Protein AF-A0A1Z8MXG8-F1 (afdb_monomer_lite)

Sequence (166 aa):
MSVDSLNIDALAWLVLRAVYAWMFLYPAYGLIKDWDSTVQTTALLFKWRPDLFAFGSLLLMIFGAVAILFGIYGQFAAIGFIGFNLGGAVLHYRLARLLKQTHLSKESTAADQDALEGAISLGIVGHVTSAEKNFVLTAVAFFFAIKGTGPLSLGAGLGVFSVGVL

Foldseek 3Di:
DPPVVVVVQVVVLLVLLVVLLCVLVVCLVVCVVVVVVLLVLQCLPPVPPSVVVSVVLSCLSNVQSVCLNQLNQVLVSLVVLLVSLQSLLVSLQSQLVVLVVDADDPPDDPVVRVVSVVVSVVSNVVSNVSSVVSVVSNVSSVVCNPVNSDPNRPDDQSHPPSPDPD

Radius of gyration: 19.9 Å; chains: 1; bounding box: 56×25×68 Å

Structure (mmCIF, N/CA/C/O backbone):
data_AF-A0A1Z8MXG8-F1
#
_entry.id   AF-A0A1Z8MXG8-F1
#
loop_
_atom_site.group_PDB
_atom_site.id
_atom_site.type_symbol
_atom_site.label_atom_id
_atom_site.label_alt_id
_atom_site.label_comp_id
_atom_site.label_asym_id
_atom_site.label_entity_id
_atom_site.label_seq_id
_atom_site.pdbx_PDB_ins_code
_atom_site.Cartn_x
_atom_site.Cartn_y
_atom_site.Cartn_z
_atom_site.occupancy
_atom_site.B_iso_or_equiv
_atom_site.auth_seq_id
_atom_site.auth_comp_id
_atom_site.auth_asym_id
_atom_site.auth_atom_id
_atom_site.pdbx_PDB_model_num
ATOM 1 N N . MET A 1 1 ? 4.285 -10.375 -35.990 1.00 55.19 1 MET A N 1
ATOM 2 C CA . MET A 1 1 ? 3.037 -9.849 -35.393 1.00 55.19 1 MET A CA 1
ATOM 3 C C . MET A 1 1 ? 2.375 -8.936 -36.406 1.00 55.19 1 MET A C 1
ATOM 5 O O . MET A 1 1 ? 3.088 -8.146 -37.013 1.00 55.19 1 MET A O 1
ATOM 9 N N . SER A 1 2 ? 1.066 -9.064 -36.631 1.00 63.47 2 SER A N 1
ATOM 10 C CA . SER A 1 2 ? 0.319 -8.085 -37.433 1.00 63.47 2 SER A CA 1
ATOM 11 C C . SER A 1 2 ? 0.244 -6.747 -36.687 1.00 63.47 2 SER A C 1
ATOM 13 O O . SER A 1 2 ? 0.313 -6.726 -35.455 1.00 63.47 2 SER A O 1
ATOM 15 N N . VAL A 1 3 ? 0.095 -5.633 -37.406 1.00 64.25 3 VAL A N 1
ATOM 16 C CA . VAL A 1 3 ? -0.037 -4.289 -36.806 1.00 64.25 3 VAL A CA 1
ATOM 17 C C . VAL A 1 3 ? -1.187 -4.245 -35.787 1.00 64.25 3 VAL A C 1
ATOM 19 O O . VAL A 1 3 ? -1.026 -3.700 -34.697 1.00 64.25 3 VAL A O 1
ATOM 22 N N . ASP A 1 4 ? -2.294 -4.933 -36.074 1.00 69.12 4 ASP A N 1
ATOM 23 C CA . ASP A 1 4 ? -3.446 -5.031 -35.168 1.00 69.12 4 ASP A CA 1
ATOM 24 C C . ASP A 1 4 ? -3.106 -5.737 -33.847 1.00 69.12 4 ASP A C 1
ATOM 26 O O . ASP A 1 4 ? -3.513 -5.289 -32.776 1.00 69.12 4 ASP A O 1
ATOM 30 N N . SER A 1 5 ? -2.292 -6.799 -33.893 1.00 63.94 5 SER A N 1
ATOM 31 C CA . SER A 1 5 ? -1.854 -7.511 -32.682 1.00 63.94 5 SER A CA 1
ATOM 32 C C . SER A 1 5 ? -0.928 -6.672 -31.793 1.00 63.94 5 SER A C 1
ATOM 34 O O . SER A 1 5 ? -0.942 -6.826 -30.574 1.00 63.94 5 SER A O 1
ATOM 36 N N . LEU A 1 6 ? -0.158 -5.754 -32.387 1.00 66.31 6 LEU A N 1
ATOM 37 C CA . LEU A 1 6 ? 0.753 -4.863 -31.666 1.00 66.31 6 LEU A CA 1
ATOM 38 C C . LEU A 1 6 ? -0.002 -3.730 -30.948 1.00 66.31 6 LEU A C 1
ATOM 40 O O . LEU A 1 6 ? 0.363 -3.350 -29.837 1.00 66.31 6 LEU A O 1
ATOM 44 N N . ASN A 1 7 ? -1.099 -3.247 -31.538 1.00 80.06 7 ASN A N 1
ATOM 45 C CA . ASN A 1 7 ? -1.953 -2.222 -30.931 1.00 80.06 7 ASN A CA 1
ATOM 46 C C . ASN A 1 7 ? -2.766 -2.755 -29.739 1.00 80.06 7 ASN A C 1
ATOM 48 O O . ASN A 1 7 ? -2.921 -2.054 -28.738 1.00 80.06 7 ASN A O 1
ATOM 52 N N . ILE A 1 8 ? -3.257 -3.997 -29.818 1.00 87.12 8 ILE A N 1
ATOM 53 C CA . ILE A 1 8 ? -4.034 -4.619 -28.733 1.00 87.12 8 ILE A CA 1
ATOM 54 C C . ILE A 1 8 ? -3.150 -4.905 -27.512 1.00 87.12 8 ILE A C 1
ATOM 56 O O . ILE A 1 8 ? -3.556 -4.613 -26.387 1.00 87.12 8 ILE A O 1
ATOM 60 N N . ASP A 1 9 ? -1.935 -5.422 -27.719 1.00 87.50 9 ASP A N 1
ATOM 61 C CA . ASP A 1 9 ? -0.981 -5.669 -26.629 1.00 87.50 9 ASP A CA 1
ATOM 62 C C . ASP A 1 9 ? -0.607 -4.362 -25.909 1.00 87.50 9 ASP A C 1
ATOM 64 O O . ASP A 1 9 ? -0.723 -4.258 -24.686 1.00 87.50 9 ASP A O 1
ATOM 68 N N . ALA A 1 10 ? -0.265 -3.311 -26.662 1.00 87.94 10 ALA A N 1
ATOM 69 C CA . ALA A 1 10 ? 0.056 -2.005 -26.089 1.00 87.94 10 ALA A CA 1
ATOM 70 C C . ALA A 1 10 ? -1.102 -1.422 -25.256 1.00 87.94 10 ALA A C 1
ATOM 72 O O . ALA A 1 10 ? -0.872 -0.876 -24.171 1.00 87.94 10 ALA A O 1
ATOM 73 N N . LEU A 1 11 ? -2.345 -1.573 -25.728 1.00 90.62 11 LEU A N 1
ATOM 74 C CA . LEU A 1 11 ? -3.534 -1.144 -24.994 1.00 90.62 11 LEU A CA 1
ATOM 75 C C . LEU A 1 11 ? -3.715 -1.939 -23.694 1.00 90.62 11 LEU A C 1
ATOM 77 O O . LEU A 1 11 ? -3.964 -1.337 -22.649 1.00 90.62 11 LEU A O 1
ATOM 81 N N . ALA A 1 12 ? -3.542 -3.263 -23.726 1.00 93.31 12 ALA A N 1
ATOM 82 C CA . ALA A 1 12 ? -3.644 -4.106 -22.535 1.00 93.31 12 ALA A CA 1
ATOM 83 C C . ALA A 1 12 ? -2.620 -3.700 -21.458 1.00 93.31 12 ALA A C 1
ATOM 85 O O . ALA A 1 12 ? -2.976 -3.539 -20.288 1.00 93.31 12 ALA A O 1
ATOM 86 N N . TRP A 1 13 ? -1.370 -3.440 -21.856 1.00 93.81 13 TRP A N 1
ATOM 87 C CA . TRP A 1 13 ? -0.327 -2.935 -20.957 1.00 93.81 13 TRP A CA 1
ATOM 88 C C . TRP A 1 13 ? -0.640 -1.552 -20.388 1.00 93.81 13 TRP A C 1
ATOM 90 O O . TRP A 1 13 ? -0.348 -1.284 -19.220 1.00 93.81 13 TRP A O 1
ATOM 100 N N . LEU A 1 14 ? -1.209 -0.653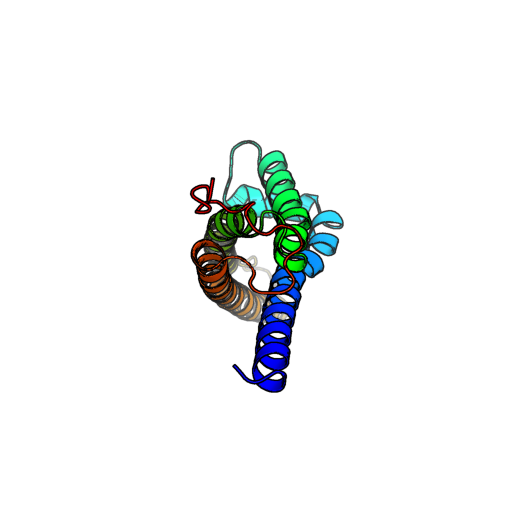 -21.192 1.00 93.50 14 LEU A N 1
ATOM 101 C CA . LEU A 1 14 ? -1.607 0.674 -20.726 1.00 93.50 14 LEU A CA 1
ATOM 102 C C . LEU A 1 14 ? -2.742 0.588 -19.700 1.00 93.50 14 LEU A C 1
ATOM 104 O O . LEU A 1 14 ? -2.651 1.217 -18.648 1.00 93.50 14 LEU A O 1
ATOM 108 N N . VAL A 1 15 ? -3.768 -0.226 -19.965 1.00 96.25 15 VAL A N 1
ATOM 109 C CA . VAL A 1 15 ? -4.883 -0.446 -19.031 1.00 96.25 15 VAL A CA 1
ATOM 110 C C . VAL A 1 15 ? -4.377 -1.045 -17.721 1.00 96.25 15 VAL A C 1
ATOM 112 O O . VAL A 1 15 ? -4.722 -0.539 -16.654 1.00 96.25 15 VAL A O 1
ATOM 115 N N . LEU A 1 16 ? -3.511 -2.063 -17.782 1.00 97.00 16 LEU A N 1
ATOM 116 C CA . LEU A 1 16 ? -2.940 -2.681 -16.585 1.00 97.00 16 LEU A CA 1
ATOM 117 C C . LEU A 1 16 ? -2.171 -1.659 -15.737 1.00 97.00 16 LEU A C 1
ATOM 119 O O . LEU A 1 16 ? -2.390 -1.577 -14.529 1.00 97.00 16 LEU A O 1
ATOM 123 N N . ARG A 1 17 ? -1.310 -0.845 -16.362 1.00 96.75 17 ARG A N 1
ATOM 124 C CA . ARG A 1 17 ? -0.566 0.223 -15.677 1.00 96.75 17 ARG A CA 1
ATOM 125 C C . ARG A 1 17 ? -1.486 1.286 -15.086 1.00 96.75 17 ARG A C 1
ATOM 127 O O . ARG A 1 17 ? -1.282 1.678 -13.942 1.00 96.75 17 ARG A O 1
ATOM 134 N N . ALA A 1 18 ? -2.491 1.731 -15.839 1.00 97.56 18 ALA A N 1
ATOM 135 C CA . ALA A 1 18 ? -3.429 2.762 -15.407 1.00 97.56 18 ALA A CA 1
ATOM 136 C C . ALA A 1 18 ? -4.254 2.313 -14.200 1.00 97.56 18 ALA A C 1
ATOM 138 O O . ALA A 1 18 ? -4.302 3.021 -13.194 1.00 97.56 18 ALA A O 1
ATOM 139 N N . VAL A 1 19 ? -4.843 1.116 -14.267 1.00 98.06 19 VAL A N 1
ATOM 140 C CA . VAL A 1 19 ? -5.614 0.547 -13.155 1.00 98.06 19 VAL A CA 1
ATOM 141 C C . VAL A 1 19 ? -4.709 0.323 -11.950 1.00 98.06 19 VAL A C 1
ATOM 143 O O . VAL A 1 19 ? -5.065 0.722 -10.845 1.00 98.06 19 VAL A O 1
ATOM 146 N N . TYR A 1 20 ? -3.518 -0.247 -12.147 1.00 98.25 20 TYR A N 1
ATOM 147 C CA . TYR A 1 20 ? -2.579 -0.470 -11.052 1.00 98.25 20 TYR A CA 1
ATOM 148 C C . TYR A 1 20 ? -2.162 0.841 -10.376 1.00 98.25 20 TYR A C 1
ATOM 150 O O . TYR A 1 20 ? -2.256 0.949 -9.159 1.00 98.25 20 TYR A O 1
ATOM 158 N N . ALA A 1 21 ? -1.768 1.858 -11.146 1.00 98.12 21 ALA A N 1
ATOM 159 C CA . ALA A 1 21 ? -1.384 3.165 -10.619 1.00 98.12 21 ALA A CA 1
ATOM 160 C C . ALA A 1 21 ? -2.541 3.851 -9.874 1.00 98.12 21 ALA A C 1
ATOM 162 O O . ALA A 1 21 ? -2.346 4.397 -8.786 1.00 98.12 21 ALA A O 1
ATOM 163 N N . TRP A 1 22 ? -3.759 3.774 -10.418 1.00 98.06 22 TRP A N 1
ATOM 164 C CA . TRP A 1 22 ? -4.958 4.336 -9.797 1.00 98.06 22 TRP A CA 1
ATOM 165 C C . TRP A 1 22 ? -5.202 3.796 -8.383 1.00 98.06 22 TRP A C 1
ATOM 167 O O . TRP A 1 22 ? -5.553 4.567 -7.489 1.00 98.06 22 TRP A O 1
ATOM 177 N N . MET A 1 23 ? -4.937 2.505 -8.151 1.00 97.69 23 MET A N 1
ATOM 178 C CA . MET A 1 23 ? -5.103 1.866 -6.839 1.00 97.69 23 MET A CA 1
ATOM 179 C C . MET A 1 23 ? -4.250 2.493 -5.727 1.00 97.69 23 MET A C 1
ATOM 181 O O . MET A 1 23 ? -4.592 2.334 -4.555 1.00 97.69 23 MET A O 1
ATOM 185 N N . PHE A 1 24 ? -3.183 3.219 -6.074 1.00 98.00 24 PHE A N 1
ATOM 186 C CA . PHE A 1 24 ? -2.330 3.938 -5.124 1.00 98.00 24 PHE A CA 1
ATOM 187 C C . PHE A 1 24 ? -2.570 5.449 -5.151 1.00 98.00 24 PHE A C 1
ATOM 189 O O . PHE A 1 24 ? -2.565 6.085 -4.099 1.00 98.00 24 PHE A O 1
ATOM 196 N N . LEU A 1 25 ? -2.824 6.032 -6.326 1.00 97.31 25 LEU A N 1
ATOM 197 C CA . LEU A 1 25 ? -3.038 7.476 -6.462 1.00 97.31 25 LEU A CA 1
ATOM 198 C C . LEU A 1 25 ? -4.352 7.938 -5.833 1.00 97.31 25 LEU A C 1
ATOM 200 O O . LEU A 1 25 ? -4.377 8.958 -5.149 1.00 97.31 25 LEU A O 1
ATOM 204 N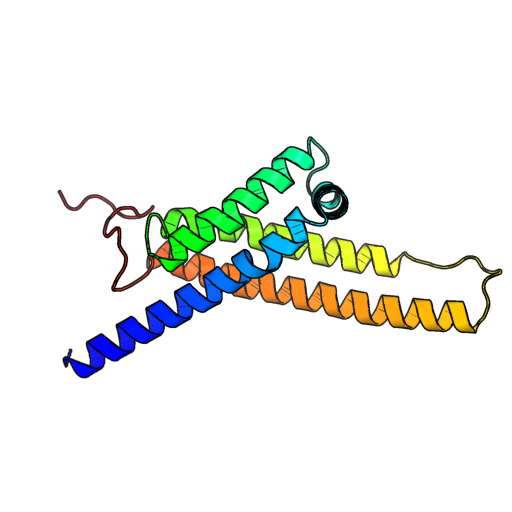 N . TYR A 1 26 ? -5.433 7.181 -6.026 1.00 96.38 26 TYR A N 1
ATOM 205 C CA . TYR A 1 26 ? -6.741 7.538 -5.487 1.00 96.38 26 TYR A CA 1
ATOM 206 C C . TYR A 1 26 ? -6.750 7.669 -3.950 1.00 96.38 26 TYR A C 1
ATOM 208 O O . TYR A 1 26 ? -7.146 8.725 -3.451 1.00 96.38 26 TYR A O 1
ATOM 216 N N . PRO A 1 27 ? -6.280 6.673 -3.168 1.00 95.06 27 PRO A N 1
ATOM 217 C CA . PRO A 1 27 ? -6.275 6.794 -1.711 1.00 95.06 27 PRO A CA 1
ATOM 218 C C . PRO A 1 27 ? -5.263 7.817 -1.176 1.00 95.06 27 PRO A C 1
ATOM 220 O O . PRO A 1 27 ? -5.456 8.306 -0.065 1.00 95.06 27 PRO A O 1
ATOM 223 N N . ALA A 1 28 ? -4.217 8.179 -1.933 1.00 95.56 28 ALA A N 1
ATOM 224 C CA . ALA A 1 28 ? -3.180 9.107 -1.470 1.00 95.56 28 ALA A CA 1
ATOM 225 C C . ALA A 1 28 ? -3.758 10.455 -1.000 1.00 95.56 28 ALA A C 1
ATOM 227 O O . ALA A 1 28 ? -3.335 10.975 0.030 1.00 95.56 28 ALA A O 1
ATOM 228 N N . TYR A 1 29 ? -4.766 10.987 -1.700 1.00 93.88 29 TYR A N 1
ATOM 229 C CA . TYR A 1 29 ? -5.432 12.231 -1.301 1.00 93.88 29 TYR A CA 1
ATOM 230 C C . TYR A 1 29 ? -6.096 12.125 0.081 1.00 93.88 29 TYR A C 1
ATOM 232 O O . TYR A 1 29 ? -5.913 13.004 0.922 1.00 93.88 29 TYR A O 1
ATOM 240 N N . GLY A 1 30 ? -6.828 11.034 0.335 1.00 94.25 30 GLY A N 1
ATOM 241 C CA . GLY A 1 30 ? -7.468 10.793 1.631 1.00 94.25 30 GLY A CA 1
ATOM 242 C C . GLY A 1 30 ? -6.445 10.638 2.755 1.00 94.25 30 GLY A C 1
ATOM 243 O O . GLY A 1 30 ? -6.592 11.247 3.809 1.00 94.25 30 GLY A O 1
ATOM 244 N N . LEU A 1 31 ? -5.353 9.911 2.497 1.00 95.44 31 LEU A N 1
ATOM 245 C CA . LEU A 1 31 ? -4.280 9.706 3.476 1.00 95.44 31 LEU A CA 1
ATOM 246 C C . LEU A 1 31 ? -3.557 11.007 3.858 1.00 95.44 31 LEU A C 1
ATOM 248 O O . LEU A 1 31 ? -3.143 11.156 5.008 1.00 95.44 31 LEU A O 1
ATOM 252 N N . ILE A 1 32 ? -3.408 11.940 2.910 1.00 96.19 32 ILE A N 1
ATOM 253 C CA . ILE A 1 32 ? -2.849 13.278 3.162 1.00 96.19 32 ILE A CA 1
ATOM 254 C C . ILE A 1 32 ? -3.814 14.114 3.997 1.00 96.19 32 ILE A C 1
ATOM 256 O O . ILE A 1 32 ? -3.392 14.781 4.939 1.00 96.19 32 ILE A O 1
ATOM 260 N N . LYS A 1 33 ? -5.101 14.097 3.638 1.00 97.25 33 LYS A N 1
ATOM 261 C CA . LYS A 1 33 ? -6.127 14.878 4.331 1.00 97.25 33 LYS A CA 1
ATOM 262 C C . LYS A 1 33 ? -6.279 14.436 5.788 1.00 97.25 33 LYS A C 1
ATOM 264 O O . LYS A 1 33 ? -6.352 15.289 6.666 1.00 97.25 33 LYS A O 1
ATOM 269 N N . ASP A 1 34 ? -6.246 13.128 6.033 1.00 96.69 34 ASP A N 1
ATOM 270 C CA . ASP A 1 34 ? -6.407 12.525 7.358 1.00 96.69 34 ASP A CA 1
ATOM 271 C C . ASP A 1 34 ? -5.057 12.041 7.922 1.00 96.69 34 ASP A C 1
ATOM 273 O O . ASP A 1 34 ? -4.905 10.902 8.375 1.00 96.69 34 ASP A O 1
ATOM 277 N N . TRP A 1 35 ? -4.046 12.918 7.878 1.00 96.75 35 TRP A N 1
ATOM 278 C CA . TRP A 1 35 ? -2.651 12.584 8.185 1.00 96.75 35 TRP A CA 1
ATOM 279 C C . TRP A 1 35 ? -2.446 11.939 9.562 1.00 96.75 35 TRP A C 1
ATOM 281 O O . TRP A 1 35 ? -1.746 10.931 9.667 1.00 96.75 35 TRP A O 1
ATOM 291 N N . ASP A 1 36 ? -3.086 12.460 10.611 1.00 97.25 36 ASP A N 1
ATOM 292 C CA . ASP A 1 36 ? -2.937 11.917 11.967 1.00 97.25 36 ASP A CA 1
ATOM 293 C C . ASP A 1 36 ? -3.404 10.458 12.047 1.00 97.25 36 ASP A C 1
ATOM 295 O O . ASP A 1 36 ? -2.729 9.611 12.637 1.00 97.25 36 ASP A O 1
ATOM 299 N N . SER A 1 37 ? -4.522 10.138 11.388 1.00 95.81 37 SER A N 1
ATOM 300 C CA . SER A 1 37 ? -5.027 8.766 11.292 1.00 95.81 37 SER A CA 1
ATOM 301 C C . SER A 1 37 ? -4.081 7.880 10.480 1.00 95.81 37 SER A C 1
ATOM 303 O O . SER A 1 37 ? -3.787 6.751 10.882 1.00 95.81 37 SER A O 1
ATOM 305 N N . THR A 1 38 ? -3.527 8.401 9.381 1.00 96.25 38 THR A N 1
ATOM 306 C CA . THR A 1 38 ? -2.520 7.707 8.563 1.00 96.25 38 THR A CA 1
ATOM 307 C C . THR A 1 38 ? -1.273 7.352 9.379 1.00 96.25 38 THR A C 1
ATOM 309 O O . THR A 1 38 ? -0.793 6.214 9.323 1.00 96.25 38 THR A O 1
ATOM 312 N N . VAL A 1 39 ? -0.760 8.286 10.185 1.00 97.75 39 VAL A N 1
ATOM 313 C CA . VAL A 1 39 ? 0.409 8.064 11.052 1.00 97.75 39 VAL A CA 1
ATOM 314 C C . VAL A 1 39 ? 0.092 7.054 12.155 1.00 97.75 39 VAL A C 1
ATOM 316 O O . VAL A 1 39 ? 0.868 6.120 12.360 1.00 97.75 39 VAL A O 1
ATOM 319 N N . GLN A 1 40 ? -1.056 7.177 12.827 1.00 96.31 40 GLN A N 1
ATOM 320 C CA . GLN A 1 40 ? -1.485 6.223 13.861 1.00 96.31 40 GLN A CA 1
ATOM 321 C C . GLN A 1 40 ? -1.666 4.810 13.300 1.00 96.31 40 GLN A C 1
ATOM 323 O O . GLN A 1 40 ? -1.225 3.830 13.900 1.00 96.31 40 GLN A O 1
ATOM 328 N N . THR A 1 41 ? -2.252 4.706 12.110 1.00 95.31 41 THR A N 1
ATOM 329 C CA . THR A 1 41 ? -2.401 3.439 11.395 1.00 95.31 41 THR A CA 1
ATOM 330 C C . THR A 1 41 ? -1.029 2.850 11.061 1.00 95.31 41 THR A C 1
ATOM 332 O O . THR A 1 41 ? -0.769 1.679 11.331 1.00 95.31 41 THR A O 1
ATOM 335 N N . THR A 1 42 ? -0.100 3.667 10.560 1.00 95.81 42 THR A N 1
ATOM 336 C CA . THR A 1 42 ? 1.279 3.240 10.268 1.00 95.81 42 THR A CA 1
AT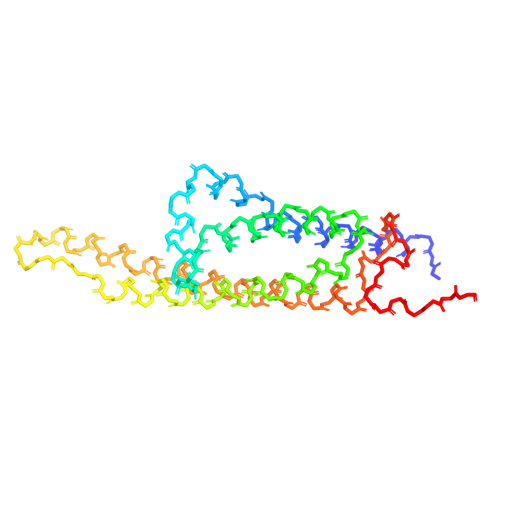OM 337 C C . THR A 1 42 ? 2.019 2.777 11.528 1.00 95.81 42 THR A C 1
ATOM 339 O O . THR A 1 42 ? 2.786 1.810 11.477 1.00 95.81 42 THR A O 1
ATOM 342 N N . ALA A 1 43 ? 1.742 3.392 12.682 1.00 96.56 43 ALA A N 1
ATOM 343 C CA . ALA A 1 43 ? 2.320 3.016 13.971 1.00 96.56 43 ALA A CA 1
ATOM 344 C C . ALA A 1 43 ? 1.951 1.592 14.417 1.00 96.56 43 ALA A C 1
ATOM 346 O O . ALA A 1 43 ? 2.678 0.984 15.210 1.00 96.56 43 ALA A O 1
ATOM 347 N N . LEU A 1 44 ? 0.878 1.012 13.862 1.00 94.75 44 LEU A N 1
ATOM 348 C CA . LEU A 1 44 ? 0.549 -0.395 14.076 1.00 94.75 44 LEU A CA 1
ATOM 349 C C . LEU A 1 44 ? 1.604 -1.334 13.497 1.00 94.75 44 LEU A C 1
ATOM 351 O O . LEU A 1 44 ? 1.706 -2.460 13.980 1.00 94.75 44 LEU A O 1
ATOM 355 N N . LEU A 1 45 ? 2.370 -0.909 12.488 1.00 94.44 45 LEU A N 1
ATOM 356 C CA . LEU A 1 45 ? 3.445 -1.689 11.874 1.00 94.44 45 LEU A CA 1
ATOM 357 C C . LEU A 1 45 ? 4.830 -1.202 12.319 1.00 94.44 45 LEU A C 1
ATOM 359 O O . LEU A 1 45 ? 5.652 -2.022 12.732 1.00 94.44 45 LEU A O 1
ATOM 363 N N . PHE A 1 46 ? 5.061 0.113 12.300 1.00 94.00 46 PHE A N 1
ATOM 364 C CA . PHE A 1 46 ? 6.351 0.733 12.607 1.00 94.00 46 PHE A CA 1
ATOM 365 C C . PHE A 1 46 ? 6.264 1.596 13.866 1.00 94.00 46 PHE A C 1
ATOM 367 O O . PHE A 1 46 ? 5.789 2.725 13.835 1.00 94.00 46 PHE A O 1
ATOM 374 N N . LYS A 1 47 ? 6.757 1.074 14.994 1.00 93.31 47 LYS A N 1
ATOM 375 C CA . LYS A 1 47 ? 6.712 1.790 16.283 1.00 93.31 47 LYS A CA 1
ATOM 376 C C . LYS A 1 47 ? 7.714 2.940 16.381 1.00 93.31 47 LYS A C 1
ATOM 378 O O . LYS A 1 47 ? 7.491 3.892 17.120 1.00 93.31 47 LYS A O 1
ATOM 383 N N . TRP A 1 48 ? 8.835 2.838 15.672 1.00 95.12 48 TRP A N 1
ATOM 384 C CA . TRP A 1 48 ? 9.851 3.882 15.640 1.00 95.12 48 TRP A CA 1
ATOM 385 C C . TRP A 1 48 ? 9.569 4.823 14.471 1.00 95.12 48 TRP A C 1
ATOM 387 O O . TRP A 1 48 ? 9.544 4.373 13.329 1.00 95.12 48 TRP A O 1
ATOM 397 N N . ARG A 1 49 ? 9.356 6.113 14.766 1.00 95.25 49 ARG A N 1
ATOM 398 C CA . ARG A 1 49 ? 9.127 7.181 13.773 1.00 95.25 49 ARG A CA 1
ATOM 399 C C . ARG A 1 49 ? 8.053 6.845 12.713 1.00 95.25 49 ARG A C 1
ATOM 401 O O . ARG A 1 49 ? 8.344 6.883 11.516 1.00 95.25 49 ARG A O 1
ATOM 408 N N . PRO A 1 50 ? 6.810 6.512 13.122 1.00 96.69 50 PRO A N 1
ATOM 409 C CA . PRO A 1 50 ? 5.728 6.166 12.190 1.00 96.69 50 PRO A CA 1
ATOM 410 C C . PRO A 1 50 ? 5.414 7.277 11.180 1.00 96.69 50 PRO A C 1
ATOM 412 O O . PRO A 1 50 ? 4.989 6.984 10.068 1.00 96.69 50 PRO A O 1
ATOM 415 N N . ASP A 1 51 ? 5.677 8.533 11.542 1.00 97.44 51 ASP A N 1
ATOM 416 C CA . ASP A 1 51 ? 5.601 9.710 10.678 1.00 97.44 51 ASP A CA 1
ATOM 417 C C . ASP A 1 51 ? 6.491 9.578 9.432 1.00 97.44 51 ASP A C 1
ATOM 419 O O . ASP A 1 51 ? 6.036 9.813 8.312 1.00 97.44 51 ASP A O 1
ATOM 423 N N . LEU A 1 52 ? 7.741 9.135 9.610 1.00 97.31 52 LEU A N 1
ATOM 424 C CA . LEU A 1 52 ? 8.686 8.959 8.505 1.00 97.31 52 LEU A CA 1
ATOM 425 C C . LEU A 1 52 ? 8.270 7.810 7.586 1.00 97.31 52 LEU A C 1
ATOM 427 O O . LEU A 1 52 ? 8.353 7.938 6.365 1.00 97.31 52 LEU A O 1
ATOM 431 N N . PHE A 1 53 ? 7.799 6.699 8.158 1.00 96.81 53 PHE A N 1
ATOM 432 C CA . PHE A 1 53 ? 7.325 5.559 7.373 1.00 96.81 53 PHE A CA 1
ATOM 433 C C . PHE A 1 53 ? 6.036 5.880 6.614 1.00 96.81 53 PHE A C 1
ATOM 435 O O . PHE A 1 53 ? 5.913 5.486 5.454 1.00 96.81 53 PHE A O 1
ATOM 442 N N . ALA A 1 54 ? 5.107 6.623 7.220 1.00 97.44 54 ALA A N 1
ATOM 443 C CA . ALA A 1 54 ? 3.893 7.091 6.557 1.00 97.44 54 ALA A CA 1
ATOM 444 C C . ALA A 1 54 ? 4.248 8.005 5.379 1.00 97.44 54 ALA A C 1
ATOM 446 O O . ALA A 1 54 ? 3.747 7.824 4.269 1.00 97.44 54 ALA A O 1
ATOM 447 N N . PHE A 1 55 ? 5.186 8.929 5.598 1.00 98.00 55 PHE A N 1
ATOM 448 C CA . PHE A 1 55 ? 5.637 9.860 4.571 1.00 98.00 55 PHE A CA 1
ATOM 449 C C . PHE A 1 55 ? 6.321 9.127 3.416 1.00 98.00 55 PHE A C 1
ATOM 451 O O . PHE A 1 55 ? 5.933 9.299 2.263 1.00 98.00 55 PHE A O 1
ATOM 458 N N . GLY A 1 56 ? 7.278 8.241 3.710 1.00 97.75 56 GLY A N 1
ATOM 459 C CA . GLY A 1 56 ? 7.955 7.433 2.692 1.00 97.75 56 GLY A CA 1
ATOM 460 C C . GLY A 1 56 ? 6.995 6.531 1.911 1.00 97.75 56 GLY A C 1
ATOM 461 O O . GLY A 1 56 ? 7.116 6.410 0.693 1.00 97.75 56 GLY A O 1
ATOM 462 N N . SER A 1 57 ? 5.998 5.958 2.588 1.00 97.38 57 SER A N 1
ATOM 463 C CA . SER A 1 57 ? 4.946 5.158 1.952 1.00 97.38 57 SER A CA 1
ATOM 464 C C . SER A 1 57 ? 4.108 5.996 0.987 1.00 97.38 57 SER A C 1
ATOM 466 O O . SER A 1 57 ? 3.844 5.558 -0.128 1.00 97.38 57 SER A O 1
ATOM 468 N N . LEU A 1 58 ? 3.754 7.225 1.365 1.00 97.88 58 LEU A N 1
ATOM 469 C CA . LEU A 1 58 ? 3.028 8.150 0.499 1.00 97.88 58 LEU A CA 1
ATOM 470 C C . LEU A 1 58 ? 3.866 8.585 -0.714 1.00 97.88 58 LEU A C 1
ATOM 472 O O . LEU A 1 58 ? 3.352 8.619 -1.833 1.00 97.88 58 LEU A O 1
ATOM 476 N N . LEU A 1 59 ? 5.163 8.860 -0.522 1.00 98.12 59 LEU A N 1
ATOM 477 C CA . LEU A 1 59 ? 6.075 9.146 -1.633 1.00 98.12 59 LEU A CA 1
ATOM 478 C C . LEU A 1 59 ? 6.140 7.971 -2.613 1.00 98.12 59 LEU A C 1
ATOM 480 O O . LEU A 1 59 ? 6.057 8.178 -3.822 1.00 98.12 59 LEU A O 1
ATOM 484 N N . LEU A 1 60 ? 6.239 6.742 -2.100 1.00 98.19 60 LEU A N 1
ATOM 485 C CA . LEU A 1 60 ? 6.205 5.534 -2.919 1.00 98.19 60 LEU A CA 1
ATOM 486 C C . LEU A 1 60 ? 4.862 5.381 -3.646 1.00 98.19 60 LEU A C 1
ATOM 488 O O . LEU A 1 60 ? 4.860 5.086 -4.837 1.00 98.19 60 LEU A O 1
ATOM 492 N N . MET A 1 61 ? 3.732 5.622 -2.978 1.00 98.38 61 MET A N 1
ATOM 493 C CA . MET A 1 61 ? 2.409 5.572 -3.607 1.00 98.38 61 MET A CA 1
ATOM 494 C C . MET A 1 61 ? 2.297 6.550 -4.772 1.00 98.38 61 MET A C 1
ATOM 496 O O . MET A 1 61 ? 1.838 6.162 -5.839 1.00 98.38 61 MET A O 1
ATOM 500 N N . ILE A 1 62 ? 2.735 7.797 -4.596 1.00 98.06 62 ILE A N 1
ATOM 501 C CA . ILE A 1 62 ? 2.604 8.836 -5.622 1.00 98.06 62 ILE A CA 1
ATOM 502 C C . ILE A 1 62 ? 3.627 8.617 -6.738 1.00 98.06 62 ILE A C 1
ATOM 504 O O . ILE A 1 62 ? 3.262 8.385 -7.891 1.00 98.06 62 ILE A O 1
ATOM 508 N N . PHE A 1 63 ? 4.918 8.657 -6.407 1.00 97.75 63 PHE A N 1
ATOM 509 C CA . PHE A 1 63 ? 5.977 8.600 -7.412 1.00 97.75 63 PHE A CA 1
ATOM 510 C C . PHE A 1 63 ? 6.130 7.206 -8.010 1.00 97.75 63 PHE A C 1
ATOM 512 O O . PHE A 1 63 ? 6.360 7.087 -9.210 1.00 97.75 63 PHE A O 1
ATOM 519 N N . GLY A 1 64 ? 5.940 6.150 -7.217 1.00 97.44 64 GLY A N 1
ATOM 520 C CA . GLY A 1 64 ? 5.947 4.779 -7.714 1.00 97.44 64 GLY A CA 1
ATOM 521 C C . GLY A 1 64 ? 4.788 4.509 -8.673 1.00 97.44 64 GLY A C 1
ATOM 522 O O . GLY A 1 64 ? 4.989 3.879 -9.709 1.00 97.44 64 GLY A O 1
ATOM 523 N N . ALA A 1 65 ? 3.581 5.010 -8.388 1.00 97.88 65 ALA A N 1
ATOM 524 C CA . ALA A 1 65 ? 2.441 4.804 -9.280 1.00 97.88 65 ALA A CA 1
ATOM 525 C C . ALA A 1 65 ? 2.611 5.567 -10.595 1.00 97.88 65 ALA A C 1
ATOM 527 O O . ALA A 1 65 ? 2.346 5.012 -11.658 1.00 97.88 65 ALA A O 1
ATOM 528 N N . VAL A 1 66 ? 3.119 6.802 -10.537 1.00 97.00 66 VAL A N 1
ATOM 529 C CA . VAL A 1 66 ? 3.481 7.591 -11.726 1.00 97.00 66 VAL A CA 1
ATOM 530 C C . VAL A 1 66 ? 4.583 6.891 -12.535 1.00 97.00 66 VAL A C 1
ATOM 532 O O . VAL A 1 66 ? 4.475 6.787 -13.756 1.00 97.00 66 VAL A O 1
ATOM 535 N N . ALA A 1 67 ? 5.600 6.340 -11.866 1.00 95.31 67 ALA A N 1
ATOM 536 C CA . ALA A 1 67 ? 6.663 5.547 -12.483 1.00 95.31 67 ALA A CA 1
ATOM 537 C C . ALA A 1 67 ? 6.121 4.312 -13.225 1.00 95.31 67 ALA A C 1
ATOM 539 O O . ALA A 1 67 ? 6.499 4.067 -14.373 1.00 95.31 67 ALA A O 1
ATOM 540 N N . ILE A 1 68 ? 5.195 3.561 -12.615 1.00 95.94 68 ILE A N 1
ATOM 541 C CA . ILE A 1 68 ? 4.521 2.429 -13.270 1.00 95.94 68 ILE A CA 1
ATOM 542 C C . ILE A 1 68 ? 3.664 2.907 -14.441 1.00 95.94 68 ILE A C 1
ATOM 544 O O . ILE A 1 68 ? 3.778 2.341 -15.525 1.00 95.94 68 ILE A O 1
ATOM 548 N N . LEU A 1 69 ? 2.851 3.951 -14.251 1.00 96.50 69 LEU A N 1
ATOM 549 C CA . LEU A 1 69 ? 1.938 4.486 -15.263 1.00 96.50 69 LEU A CA 1
ATOM 550 C C . LEU A 1 69 ? 2.671 4.834 -16.563 1.00 96.50 69 LEU A C 1
ATOM 552 O O . LEU A 1 69 ? 2.294 4.372 -17.639 1.00 96.50 69 LEU A O 1
ATOM 556 N N . PHE A 1 70 ? 3.754 5.601 -16.450 1.00 93.75 70 PHE A N 1
ATOM 557 C CA . PHE A 1 70 ? 4.529 6.066 -17.600 1.00 93.75 70 PHE A CA 1
ATOM 558 C C . PHE A 1 70 ? 5.664 5.119 -18.007 1.00 93.75 70 PHE A C 1
ATOM 560 O O . PHE A 1 70 ? 6.320 5.339 -19.025 1.00 93.75 70 PHE A O 1
ATOM 567 N N . GLY A 1 71 ? 5.899 4.049 -17.246 1.00 89.62 71 GLY A N 1
ATOM 568 C CA . GLY A 1 71 ? 6.980 3.106 -17.512 1.00 89.62 71 GLY A CA 1
ATOM 569 C C . GLY A 1 71 ? 8.373 3.731 -17.397 1.00 89.62 71 GLY A C 1
ATOM 570 O O . GLY A 1 71 ? 9.231 3.489 -18.243 1.00 89.62 71 GLY A O 1
ATOM 571 N N . ILE A 1 72 ? 8.597 4.558 -16.373 1.00 89.56 72 ILE A N 1
ATOM 572 C CA . ILE A 1 72 ? 9.899 5.163 -16.046 1.00 89.56 72 ILE A CA 1
ATOM 573 C C . ILE A 1 72 ? 10.321 4.619 -14.684 1.00 89.56 72 ILE A C 1
ATOM 575 O O . ILE A 1 72 ? 9.592 4.801 -13.719 1.00 89.56 72 ILE A O 1
ATOM 579 N N . TYR A 1 73 ? 11.463 3.930 -14.586 1.00 87.75 73 TYR A N 1
ATOM 580 C CA . TYR A 1 73 ? 11.894 3.233 -13.357 1.00 87.75 73 TYR A CA 1
ATOM 581 C C . TYR A 1 73 ? 10.858 2.238 -12.790 1.00 87.75 73 TYR A C 1
ATOM 583 O O . TYR A 1 73 ? 10.884 1.896 -11.606 1.00 87.75 73 TYR A O 1
ATOM 591 N N . GLY A 1 74 ? 9.947 1.734 -13.631 1.00 90.38 74 GLY A N 1
ATOM 592 C CA . GLY A 1 74 ? 8.802 0.937 -13.192 1.00 90.38 74 GLY A CA 1
ATOM 593 C C . GLY A 1 74 ? 9.177 -0.346 -12.445 1.00 90.38 74 GLY A C 1
ATOM 594 O O . GLY A 1 74 ? 8.512 -0.699 -11.480 1.00 90.38 74 GLY A O 1
ATOM 595 N N . GLN A 1 75 ? 10.281 -1.011 -12.804 1.00 92.62 75 GLN A N 1
ATOM 596 C CA . GLN A 1 75 ? 10.746 -2.196 -12.067 1.00 92.62 75 GLN A CA 1
ATOM 597 C C . GLN A 1 75 ? 11.182 -1.864 -10.631 1.00 92.62 75 GLN A C 1
ATOM 599 O O . GLN A 1 75 ? 10.894 -2.632 -9.716 1.00 92.62 75 GLN A O 1
ATOM 604 N N . PHE A 1 76 ? 11.832 -0.715 -10.407 1.00 92.56 76 PHE A N 1
ATOM 605 C CA . PHE A 1 76 ? 12.220 -0.280 -9.060 1.00 92.56 76 PHE A CA 1
ATOM 606 C C . PHE A 1 76 ? 10.987 0.073 -8.224 1.00 92.56 76 PHE A C 1
ATOM 608 O O . PHE A 1 76 ? 10.858 -0.384 -7.087 1.00 92.56 76 PHE A O 1
ATOM 615 N N . ALA A 1 77 ? 10.048 0.820 -8.812 1.00 95.50 77 ALA A N 1
ATOM 616 C CA . ALA A 1 77 ? 8.767 1.125 -8.180 1.00 95.50 77 ALA A CA 1
ATOM 617 C C . ALA A 1 77 ? 7.998 -0.156 -7.818 1.00 95.50 77 ALA A C 1
ATOM 619 O O . ALA A 1 77 ? 7.477 -0.273 -6.711 1.00 95.50 77 ALA A O 1
ATOM 620 N N . ALA A 1 78 ? 7.989 -1.144 -8.715 1.00 97.12 78 ALA A N 1
ATOM 621 C CA . ALA A 1 78 ? 7.346 -2.432 -8.502 1.00 97.12 78 ALA A CA 1
ATOM 622 C C . ALA A 1 78 ? 7.926 -3.194 -7.300 1.00 97.12 78 ALA A C 1
ATOM 624 O O . ALA A 1 78 ? 7.166 -3.706 -6.482 1.00 97.12 78 ALA A O 1
ATOM 625 N N . ILE A 1 79 ? 9.254 -3.223 -7.139 1.00 96.88 79 ILE A N 1
ATOM 626 C CA . ILE A 1 79 ? 9.894 -3.830 -5.959 1.00 96.88 79 ILE A CA 1
ATOM 627 C C . ILE A 1 79 ? 9.464 -3.112 -4.676 1.00 96.88 79 ILE A C 1
ATOM 629 O O . ILE A 1 79 ? 9.103 -3.768 -3.698 1.00 96.88 79 ILE A O 1
ATOM 633 N N . GLY A 1 80 ? 9.439 -1.776 -4.689 1.00 97.62 80 GLY A N 1
ATOM 634 C CA . GLY A 1 80 ? 8.910 -0.994 -3.572 1.00 97.62 80 GLY A CA 1
ATOM 635 C C . GLY A 1 80 ? 7.461 -1.371 -3.248 1.00 97.62 80 GLY A C 1
ATOM 636 O O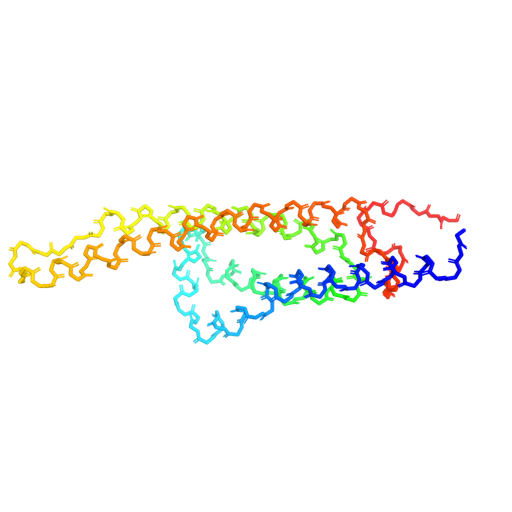 . GLY A 1 80 ? 7.127 -1.626 -2.088 1.00 97.62 80 GLY A O 1
ATOM 637 N N . PHE A 1 81 ? 6.612 -1.492 -4.272 1.00 98.56 81 PHE A N 1
ATOM 638 C CA . PHE A 1 81 ? 5.212 -1.867 -4.104 1.00 98.56 81 PHE A CA 1
ATOM 639 C C . PHE A 1 81 ? 5.005 -3.281 -3.563 1.00 98.56 81 PHE A C 1
ATOM 641 O O . PHE A 1 81 ? 4.041 -3.490 -2.836 1.00 98.56 81 PHE A O 1
ATOM 648 N N . ILE A 1 82 ? 5.894 -4.242 -3.832 1.00 98.56 82 ILE A N 1
ATOM 649 C CA . ILE A 1 82 ? 5.836 -5.563 -3.178 1.00 98.56 82 ILE A CA 1
ATOM 650 C C . ILE A 1 82 ? 5.916 -5.394 -1.656 1.00 98.56 82 ILE A C 1
ATOM 652 O O . ILE A 1 82 ? 5.046 -5.880 -0.934 1.00 98.56 82 ILE A O 1
ATOM 656 N N . GLY A 1 83 ? 6.922 -4.662 -1.167 1.00 97.62 83 GLY A N 1
ATOM 657 C CA . GLY A 1 83 ? 7.087 -4.410 0.267 1.00 97.62 83 GLY A CA 1
ATOM 658 C C . GLY A 1 83 ? 5.911 -3.635 0.863 1.00 97.62 83 GLY A C 1
ATOM 659 O O . GLY A 1 83 ? 5.368 -4.029 1.896 1.00 97.62 83 GLY A O 1
ATOM 660 N N . PHE A 1 84 ? 5.475 -2.576 0.177 1.00 97.94 84 PHE A N 1
ATOM 661 C CA . PHE A 1 84 ? 4.328 -1.763 0.581 1.00 97.94 84 PHE A CA 1
ATOM 662 C C . PHE A 1 84 ? 3.042 -2.591 0.696 1.00 97.94 84 PHE A C 1
ATOM 664 O O . PHE A 1 84 ? 2.379 -2.548 1.729 1.00 97.94 84 PHE A O 1
ATOM 671 N N . ASN A 1 85 ? 2.711 -3.385 -0.326 1.00 98.56 85 ASN A N 1
ATOM 672 C CA . ASN A 1 85 ? 1.478 -4.169 -0.361 1.00 98.56 85 ASN A CA 1
ATOM 673 C C . ASN A 1 85 ? 1.489 -5.285 0.694 1.00 98.56 85 ASN A C 1
ATOM 675 O O . ASN A 1 85 ? 0.501 -5.480 1.400 1.00 98.56 85 ASN A O 1
ATOM 679 N N . LEU A 1 86 ? 2.612 -5.989 0.876 1.00 98.25 86 LEU A N 1
ATOM 680 C CA . LEU A 1 86 ? 2.735 -6.989 1.943 1.00 98.25 86 LEU A CA 1
ATOM 681 C C . LEU A 1 86 ? 2.596 -6.349 3.334 1.00 98.25 86 LEU A C 1
ATOM 683 O O . LEU A 1 86 ? 1.896 -6.887 4.194 1.00 98.25 86 LEU A O 1
ATOM 687 N N . GLY A 1 87 ? 3.193 -5.171 3.539 1.00 97.25 87 GLY A N 1
ATOM 688 C CA . GLY A 1 87 ? 2.986 -4.366 4.744 1.00 97.25 87 GLY A CA 1
ATOM 689 C C . GLY A 1 87 ? 1.517 -3.976 4.941 1.00 97.25 87 GLY A C 1
ATOM 690 O O . GLY A 1 87 ? 0.978 -4.149 6.035 1.00 97.25 87 GLY A O 1
ATOM 691 N N . GLY A 1 88 ? 0.847 -3.533 3.874 1.00 97.19 88 GLY A N 1
ATOM 692 C CA . GLY A 1 88 ? -0.578 -3.201 3.854 1.00 97.19 88 GLY A CA 1
ATOM 693 C C . GLY A 1 88 ? -1.480 -4.387 4.206 1.00 97.19 88 GLY A C 1
ATOM 694 O O . GLY A 1 88 ? -2.409 -4.241 5.000 1.00 97.19 88 GLY A O 1
ATOM 695 N N . ALA A 1 89 ? -1.178 -5.588 3.705 1.00 98.06 89 ALA A N 1
ATOM 696 C CA . ALA A 1 89 ? -1.905 -6.804 4.068 1.00 98.06 89 ALA A CA 1
ATOM 697 C C . ALA A 1 89 ? -1.776 -7.117 5.569 1.00 98.06 89 ALA A C 1
ATOM 699 O O . ALA A 1 89 ? -2.776 -7.360 6.248 1.00 98.06 89 ALA A O 1
ATOM 700 N N . VAL A 1 90 ? -0.555 -7.050 6.115 1.00 97.81 90 VAL A N 1
ATOM 701 C CA . VAL A 1 90 ? -0.310 -7.247 7.554 1.00 97.81 90 VAL A CA 1
ATOM 702 C C . VAL A 1 90 ? -1.049 -6.200 8.387 1.00 97.81 90 VAL A C 1
ATOM 704 O O . VAL A 1 90 ? -1.665 -6.544 9.397 1.00 97.81 90 VAL A O 1
ATOM 707 N N . LEU A 1 91 ? -1.007 -4.936 7.967 1.00 97.12 91 LEU A N 1
ATOM 708 C CA . LEU A 1 91 ? -1.700 -3.831 8.622 1.00 97.12 91 LEU A CA 1
ATOM 709 C C . LEU A 1 91 ? -3.212 -4.076 8.686 1.00 97.12 91 LEU A C 1
ATOM 711 O O . LEU A 1 91 ? -3.804 -3.984 9.76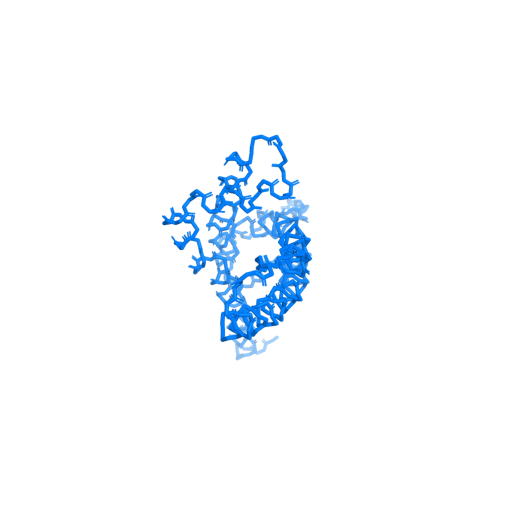1 1.00 97.12 91 LEU A O 1
ATOM 715 N N . HIS A 1 92 ? -3.829 -4.455 7.569 1.00 97.94 92 HIS A N 1
ATOM 716 C CA . HIS A 1 92 ? -5.257 -4.747 7.527 1.00 97.94 92 HIS A CA 1
ATOM 717 C C . HIS A 1 92 ? -5.644 -5.942 8.405 1.00 97.94 92 HIS A C 1
ATOM 719 O O . HIS A 1 92 ? -6.630 -5.864 9.137 1.00 97.94 92 HIS A O 1
ATOM 725 N N . TYR A 1 93 ? -4.842 -7.010 8.445 1.00 97.31 93 TYR A N 1
ATOM 726 C CA . TYR A 1 93 ? -5.089 -8.104 9.390 1.00 97.31 93 TYR A CA 1
ATOM 727 C C . TYR A 1 93 ? -4.955 -7.675 10.858 1.00 97.31 93 TYR A C 1
ATOM 729 O O . TYR A 1 93 ? -5.707 -8.162 11.708 1.00 97.31 93 TYR A O 1
ATOM 737 N N . ARG A 1 94 ? -4.034 -6.754 11.180 1.00 96.00 94 ARG A N 1
ATOM 738 C CA . ARG A 1 94 ? -3.924 -6.177 12.531 1.00 96.00 94 ARG A CA 1
ATOM 739 C C . ARG A 1 94 ? -5.153 -5.342 12.880 1.00 96.00 94 ARG A C 1
ATOM 741 O O . ARG A 1 94 ? -5.696 -5.530 13.963 1.00 96.00 94 ARG A O 1
ATOM 748 N N . LEU A 1 95 ? -5.630 -4.499 11.967 1.00 96.50 95 LEU A N 1
ATOM 749 C CA . LEU A 1 95 ? -6.846 -3.701 12.159 1.00 96.50 95 LEU A CA 1
ATOM 750 C C . LEU A 1 95 ? -8.087 -4.581 12.357 1.00 96.50 95 LEU A C 1
ATOM 752 O O . LEU A 1 95 ? -8.834 -4.378 13.309 1.00 96.50 95 LEU A O 1
ATOM 756 N N . ALA A 1 96 ? -8.256 -5.629 11.545 1.00 96.44 96 ALA A N 1
ATOM 757 C CA . ALA A 1 96 ? -9.335 -6.601 11.728 1.00 96.44 96 ALA A CA 1
ATOM 758 C C . ALA A 1 96 ? -9.272 -7.285 13.107 1.00 96.44 96 ALA A C 1
ATOM 760 O O . ALA A 1 96 ? -10.300 -7.532 13.734 1.00 96.44 96 ALA A O 1
ATOM 761 N N . ARG A 1 97 ? -8.064 -7.587 13.606 1.00 95.31 97 ARG A N 1
ATOM 762 C CA . ARG A 1 97 ? -7.877 -8.153 14.950 1.00 95.31 97 ARG A CA 1
ATOM 763 C C . ARG A 1 97 ? -8.205 -7.148 16.055 1.00 95.31 97 ARG A C 1
ATOM 765 O O . ARG A 1 97 ? -8.799 -7.556 17.044 1.00 95.31 97 ARG A O 1
ATOM 772 N N . LEU A 1 98 ? -7.838 -5.877 15.889 1.00 94.88 98 LEU A N 1
ATOM 773 C CA . LEU A 1 98 ? -8.166 -4.819 16.847 1.00 94.88 98 LEU A CA 1
ATOM 774 C C . LEU A 1 98 ? -9.679 -4.609 16.943 1.00 94.88 98 LEU A C 1
ATOM 776 O O . LEU A 1 98 ? -10.203 -4.579 18.048 1.00 94.88 98 LEU A O 1
ATOM 780 N N . LEU A 1 99 ? -10.393 -4.587 15.812 1.00 94.44 99 LEU A N 1
ATOM 781 C CA . LEU A 1 99 ? -11.859 -4.494 15.806 1.00 94.44 99 LEU A CA 1
ATOM 782 C C . LEU A 1 99 ? -12.526 -5.640 16.574 1.00 94.44 99 LEU A C 1
ATOM 784 O O . LEU A 1 99 ? -13.475 -5.403 17.309 1.00 94.44 99 LEU A O 1
ATOM 788 N N . LYS A 1 100 ? -12.001 -6.869 16.473 1.00 91.50 100 LYS A N 1
ATOM 789 C CA . LYS A 1 100 ? -12.502 -8.018 17.256 1.00 91.50 100 LYS A CA 1
ATOM 790 C C . LYS A 1 100 ? -12.332 -7.858 18.769 1.00 91.50 100 LYS A C 1
ATOM 792 O O . LYS A 1 100 ? -12.972 -8.578 19.524 1.00 91.50 100 LYS A O 1
ATOM 797 N N . GLN A 1 101 ? -11.420 -6.994 19.207 1.00 92.00 101 GLN A N 1
ATOM 798 C CA . GLN A 1 101 ? -11.147 -6.732 20.622 1.00 92.00 101 GLN A CA 1
ATOM 799 C C . GLN A 1 101 ? -11.937 -5.524 21.144 1.00 92.00 101 GLN A C 1
ATOM 801 O O . GLN A 1 101 ? -12.032 -5.331 22.359 1.00 92.00 101 GLN A O 1
ATOM 806 N N . THR A 1 102 ? -12.510 -4.725 20.242 1.00 90.69 102 THR A N 1
ATOM 807 C CA . THR A 1 102 ? -13.352 -3.583 20.580 1.00 90.69 102 THR A CA 1
ATOM 808 C C . THR A 1 102 ? -14.656 -4.064 21.202 1.00 90.69 102 THR A C 1
ATOM 810 O O . THR A 1 102 ? -15.333 -4.939 20.673 1.00 90.69 102 THR A O 1
ATOM 813 N N . HIS A 1 103 ? -15.011 -3.475 22.337 1.00 89.81 103 HIS A N 1
ATOM 814 C CA . HIS A 1 103 ? -16.248 -3.749 23.052 1.00 89.81 103 HIS A CA 1
ATOM 815 C C . HIS A 1 103 ? -16.733 -2.467 23.729 1.00 89.81 103 HIS A C 1
ATOM 817 O O . HIS A 1 103 ? -15.932 -1.594 24.070 1.00 89.81 103 HIS A O 1
ATOM 823 N N . LEU A 1 104 ? -18.047 -2.356 23.912 1.00 87.00 104 LEU A N 1
ATOM 824 C CA . LEU A 1 104 ? -18.648 -1.311 24.734 1.00 87.00 104 LEU A CA 1
ATOM 825 C C . LEU A 1 104 ? -18.627 -1.698 26.216 1.00 87.00 104 LEU A C 1
ATOM 827 O O . LEU A 1 104 ? -18.402 -2.858 26.577 1.00 87.00 104 LEU A O 1
ATOM 831 N N . SER A 1 105 ? -18.867 -0.711 27.083 1.00 85.62 105 SER A N 1
ATOM 832 C CA . SER A 1 105 ? -19.099 -0.994 28.497 1.00 85.62 105 SER A CA 1
ATOM 833 C C . SER A 1 105 ? -20.398 -1.789 28.661 1.00 85.62 105 SER A C 1
ATOM 835 O O . SER A 1 105 ? -21.318 -1.705 27.848 1.00 85.62 105 SER A O 1
ATOM 837 N N . LYS A 1 106 ? -20.504 -2.546 29.757 1.00 80.00 106 LYS A N 1
ATOM 838 C CA . LYS A 1 106 ? -21.714 -3.328 30.068 1.00 80.00 106 LYS A CA 1
ATOM 839 C C . LYS A 1 106 ? -22.950 -2.463 30.356 1.00 80.00 106 LYS A C 1
ATOM 841 O O . LYS A 1 106 ? -24.045 -2.999 30.460 1.00 80.00 106 LYS A O 1
ATOM 846 N N . GLU A 1 107 ? -22.764 -1.156 30.511 1.00 90.81 107 GLU A N 1
ATOM 847 C CA . GLU A 1 107 ? -23.814 -0.178 30.812 1.00 90.81 107 GLU A CA 1
ATOM 848 C C . GLU A 1 107 ? -24.421 0.438 29.539 1.00 90.81 107 GLU A C 1
ATOM 850 O O . GLU A 1 107 ? -25.410 1.162 29.620 1.00 90.81 107 GLU A O 1
ATOM 855 N N . SER A 1 108 ? -23.846 0.164 28.361 1.00 89.44 108 SER A N 1
ATOM 856 C CA . SER A 1 108 ? -24.366 0.645 27.078 1.00 89.44 108 SER A CA 1
ATOM 857 C C . SER A 1 108 ? -25.708 0.004 26.722 1.00 89.44 108 SER A C 1
ATOM 859 O O . SER A 1 108 ? -25.972 -1.148 27.078 1.00 89.44 108 SER A O 1
ATOM 861 N N . THR A 1 109 ? -26.547 0.737 25.984 1.00 93.25 109 THR A N 1
ATOM 862 C CA . THR A 1 109 ? -27.870 0.243 25.581 1.00 93.25 109 THR A CA 1
ATOM 863 C C . THR A 1 109 ? -27.751 -0.942 24.620 1.00 93.25 109 THR A C 1
ATOM 865 O O . THR A 1 109 ? -26.754 -1.075 23.913 1.00 93.25 109 THR A O 1
ATOM 868 N N . ALA A 1 110 ? -28.776 -1.799 24.560 1.00 91.00 110 ALA A N 1
ATOM 869 C CA . ALA A 1 110 ? -28.800 -2.916 23.610 1.00 91.00 110 ALA A CA 1
ATOM 870 C C . ALA A 1 110 ? -28.665 -2.433 22.153 1.00 91.00 110 ALA A C 1
ATOM 872 O O . ALA A 1 110 ? -27.926 -3.022 21.376 1.00 91.00 110 ALA A O 1
ATOM 873 N N . ALA A 1 111 ? -29.294 -1.302 21.814 1.00 93.62 111 ALA A N 1
ATOM 874 C CA . ALA A 1 111 ? -29.185 -0.709 20.484 1.00 93.62 111 ALA A CA 1
ATOM 875 C C . ALA A 1 111 ? -27.745 -0.277 20.144 1.00 93.62 111 ALA A C 1
ATOM 877 O O . ALA A 1 111 ? -27.298 -0.484 19.018 1.00 93.62 111 ALA A O 1
ATOM 878 N N . ASP A 1 112 ? -27.005 0.281 21.110 1.00 93.31 112 ASP A N 1
ATOM 879 C CA . ASP A 1 112 ? -25.598 0.654 20.909 1.00 93.31 112 ASP A CA 1
ATOM 880 C C . ASP A 1 112 ? -24.699 -0.580 20.756 1.00 93.31 112 ASP A C 1
ATOM 882 O O . ASP A 1 112 ? -23.761 -0.573 19.957 1.00 93.31 112 ASP A O 1
ATOM 886 N N . GLN A 1 113 ? -24.988 -1.647 21.509 1.00 91.88 113 GLN A N 1
ATOM 887 C CA . GLN A 1 113 ? -24.274 -2.921 21.408 1.00 91.88 113 GLN A CA 1
ATOM 888 C C . GLN A 1 113 ? -24.483 -3.564 20.033 1.00 91.88 113 GLN A C 1
ATOM 890 O O . GLN A 1 113 ? -23.497 -3.890 19.370 1.00 91.88 113 GLN A O 1
ATOM 895 N N . ASP A 1 114 ? -25.732 -3.645 19.568 1.00 92.75 114 ASP A N 1
ATOM 896 C CA . ASP A 1 114 ? -26.081 -4.182 18.249 1.00 92.75 114 ASP A CA 1
ATOM 897 C C . ASP A 1 114 ? -25.443 -3.354 17.119 1.00 92.75 114 ASP A C 1
ATOM 899 O O . ASP A 1 114 ? -24.888 -3.899 16.158 1.00 92.75 114 ASP A O 1
ATOM 903 N N . ALA A 1 115 ? -25.469 -2.021 17.241 1.00 94.19 115 ALA A N 1
ATOM 904 C CA . ALA A 1 115 ? -24.844 -1.125 16.272 1.00 94.19 115 ALA A CA 1
ATOM 905 C C . ALA A 1 115 ? -23.319 -1.314 16.215 1.00 94.19 115 ALA A C 1
ATOM 907 O O . ALA A 1 115 ? -22.746 -1.367 15.120 1.00 94.19 115 ALA A O 1
ATOM 908 N N . LEU A 1 116 ? -22.656 -1.451 17.372 1.00 94.19 116 LEU A N 1
ATOM 909 C CA . LEU A 1 116 ? -21.222 -1.729 17.416 1.00 94.19 116 LEU A CA 1
ATOM 910 C C . LEU A 1 116 ? -20.906 -3.101 16.812 1.00 94.19 116 LEU A C 1
ATOM 912 O O . LEU A 1 116 ? -19.965 -3.205 16.027 1.00 94.19 116 LEU A O 1
ATOM 916 N N . GLU A 1 117 ? -21.664 -4.144 17.147 1.00 93.19 117 GLU A N 1
ATOM 917 C CA . GLU A 1 117 ? -21.431 -5.491 16.618 1.00 93.19 117 GLU A CA 1
ATOM 918 C C . GLU A 1 117 ? -21.564 -5.519 15.087 1.00 93.19 117 GLU A C 1
ATOM 920 O O . GLU A 1 117 ? -20.699 -6.066 14.391 1.00 93.19 117 GLU A O 1
ATOM 925 N N . GLY A 1 118 ? -22.571 -4.825 14.547 1.00 94.56 118 GLY A N 1
ATOM 926 C CA . GLY A 1 118 ? -22.721 -4.615 13.108 1.00 94.56 118 GLY A CA 1
ATOM 927 C C . GLY A 1 118 ? -21.517 -3.900 12.483 1.00 94.56 118 GLY A C 1
ATOM 928 O O . GLY A 1 118 ? -20.974 -4.359 11.473 1.00 94.56 118 GLY A O 1
ATOM 929 N N . ALA A 1 119 ? -21.047 -2.813 13.103 1.00 95.88 119 ALA A N 1
ATOM 930 C CA . ALA A 1 119 ? -19.881 -2.064 12.633 1.00 95.88 119 ALA A CA 1
ATOM 931 C C . ALA A 1 119 ? -18.584 -2.893 12.686 1.00 95.88 119 ALA A C 1
ATOM 933 O O . ALA A 1 119 ? -17.791 -2.856 11.742 1.00 95.88 119 ALA A O 1
ATOM 934 N N . ILE A 1 120 ? -18.379 -3.679 13.748 1.00 96.38 120 ILE A N 1
ATOM 935 C CA . ILE A 1 120 ? -17.239 -4.594 13.892 1.00 96.38 120 ILE A CA 1
ATOM 936 C C . ILE A 1 120 ? -17.269 -5.646 12.784 1.00 96.38 120 ILE A C 1
ATOM 938 O O . ILE A 1 120 ? -16.253 -5.854 12.119 1.00 96.38 120 ILE A O 1
ATOM 942 N N . SER A 1 121 ? -18.420 -6.282 12.554 1.00 95.44 121 SER A N 1
ATOM 943 C CA . SER A 1 121 ? -18.577 -7.311 11.522 1.00 95.44 121 SER A CA 1
ATOM 944 C C . SER A 1 121 ? -18.226 -6.774 10.129 1.00 95.44 121 SER A C 1
ATOM 946 O O . SER A 1 121 ? -17.361 -7.328 9.441 1.00 95.44 121 SER A O 1
ATOM 948 N N . LEU A 1 122 ? -18.804 -5.629 9.750 1.00 96.94 122 LEU A N 1
ATOM 949 C CA . LEU A 1 122 ? -18.514 -4.971 8.472 1.00 96.94 122 LEU A CA 1
ATOM 950 C C . LEU A 1 122 ? -17.050 -4.526 8.367 1.00 96.94 122 LEU A C 1
ATOM 952 O O . LEU A 1 122 ? -16.414 -4.733 7.332 1.00 96.94 122 LEU A O 1
ATOM 956 N N . GLY A 1 123 ? -16.491 -3.960 9.438 1.00 96.81 123 GLY A N 1
ATOM 957 C CA . GLY A 1 123 ? -15.101 -3.513 9.472 1.00 96.81 123 GLY A CA 1
ATOM 958 C C . GLY A 1 123 ? -14.100 -4.665 9.328 1.00 96.81 123 GLY A C 1
ATOM 959 O O . GLY A 1 123 ? -13.115 -4.541 8.598 1.00 96.81 123 GLY A O 1
ATOM 960 N N . ILE A 1 124 ? -14.368 -5.819 9.950 1.00 97.38 124 ILE A N 1
ATOM 961 C CA . ILE A 1 124 ? -13.546 -7.029 9.794 1.00 97.38 124 ILE A CA 1
ATOM 962 C C . ILE A 1 124 ? -13.558 -7.493 8.338 1.00 97.38 124 ILE A C 1
ATOM 964 O O . ILE A 1 124 ? -12.487 -7.717 7.773 1.00 97.38 124 ILE A O 1
ATOM 968 N N . VAL A 1 125 ? -14.738 -7.609 7.720 1.00 97.50 125 VAL A N 1
ATOM 969 C CA . VAL A 1 125 ? -14.859 -8.011 6.309 1.00 97.50 125 VAL A CA 1
ATOM 970 C C . VAL A 1 125 ? -14.126 -7.020 5.400 1.00 97.50 125 VAL A C 1
ATOM 972 O O . VAL A 1 125 ? -13.344 -7.433 4.540 1.00 97.50 125 VAL A O 1
ATOM 975 N N . GLY A 1 126 ? -14.300 -5.715 5.626 1.00 97.50 126 GLY A N 1
ATOM 976 C CA . GLY A 1 126 ? -13.632 -4.664 4.856 1.00 97.50 126 GLY A CA 1
ATOM 977 C C . GLY A 1 126 ? -12.104 -4.721 4.950 1.00 97.50 126 GLY A C 1
ATOM 978 O O . GLY A 1 126 ? -11.405 -4.557 3.946 1.00 97.50 126 GLY A O 1
ATOM 979 N N . HIS A 1 127 ? -11.556 -5.008 6.132 1.00 97.88 127 HIS A N 1
ATOM 980 C CA . HIS A 1 127 ? -10.112 -5.153 6.299 1.00 97.88 127 HIS A CA 1
ATOM 981 C C . HIS A 1 127 ? -9.571 -6.470 5.736 1.00 97.88 127 HIS A C 1
ATOM 983 O O . HIS A 1 127 ? -8.538 -6.445 5.071 1.00 97.88 127 HIS A O 1
ATOM 989 N N . VAL A 1 128 ? -10.251 -7.603 5.925 1.00 97.50 128 VAL A N 1
ATOM 990 C CA . VAL A 1 128 ? -9.805 -8.891 5.359 1.00 97.50 128 VAL A CA 1
ATOM 991 C C . VAL A 1 128 ? -9.768 -8.830 3.831 1.00 97.50 128 VAL A C 1
ATOM 993 O O . VAL A 1 128 ? -8.734 -9.118 3.233 1.00 97.50 128 VAL A O 1
ATOM 996 N N . THR A 1 129 ? -10.835 -8.343 3.198 1.00 97.62 129 THR A N 1
ATOM 997 C CA . THR A 1 129 ? -10.878 -8.169 1.734 1.00 97.62 129 THR A CA 1
ATOM 998 C C . THR A 1 129 ? -9.841 -7.154 1.238 1.00 97.62 129 THR A C 1
ATOM 1000 O O . THR A 1 129 ? -9.211 -7.347 0.196 1.00 97.62 129 THR A O 1
ATOM 1003 N N . SER A 1 130 ? -9.572 -6.092 2.005 1.00 97.19 130 SER A N 1
ATOM 1004 C CA . SER A 1 130 ? -8.482 -5.160 1.687 1.00 97.19 130 SER A CA 1
ATOM 1005 C C . SER A 1 130 ? -7.097 -5.806 1.799 1.00 97.19 130 SER A C 1
ATOM 1007 O O . SER A 1 130 ? -6.209 -5.460 1.017 1.00 97.19 130 SER A O 1
ATOM 1009 N N . ALA A 1 131 ? -6.891 -6.760 2.712 1.00 97.88 131 ALA A N 1
ATOM 1010 C CA . ALA A 1 131 ? -5.657 -7.541 2.779 1.00 97.88 131 ALA A CA 1
ATOM 1011 C C . ALA A 1 131 ? -5.504 -8.466 1.556 1.00 97.88 131 ALA A C 1
ATOM 1013 O O . ALA A 1 131 ? -4.435 -8.501 0.949 1.00 97.88 131 ALA A O 1
ATOM 1014 N N . GLU A 1 132 ? -6.576 -9.139 1.133 1.00 98.00 132 GLU A N 1
ATOM 1015 C CA . GLU A 1 132 ? -6.601 -9.969 -0.085 1.00 98.00 132 GLU A CA 1
ATOM 1016 C C . GLU A 1 132 ? -6.251 -9.162 -1.340 1.00 98.00 132 GLU A C 1
ATOM 1018 O O . GLU A 1 132 ? -5.394 -9.560 -2.133 1.00 98.00 132 GLU A O 1
ATOM 1023 N N . LYS A 1 133 ? -6.824 -7.962 -1.469 1.00 97.69 133 LYS A N 1
ATOM 1024 C CA . LYS A 1 133 ? -6.488 -7.008 -2.532 1.00 97.69 133 LYS A CA 1
ATOM 1025 C C . LYS A 1 133 ? -4.991 -6.691 -2.573 1.00 97.69 133 LYS A C 1
ATOM 1027 O O . LYS A 1 133 ? -4.408 -6.633 -3.652 1.00 97.69 133 LYS A O 1
ATOM 1032 N N . ASN A 1 134 ? -4.350 -6.519 -1.418 1.00 98.50 134 ASN A N 1
ATOM 1033 C CA . ASN A 1 134 ? -2.910 -6.269 -1.349 1.00 98.50 134 ASN A CA 1
ATOM 1034 C C . ASN A 1 134 ? -2.075 -7.469 -1.843 1.00 98.50 134 ASN A C 1
ATOM 1036 O O . ASN A 1 134 ? -1.029 -7.264 -2.460 1.00 98.50 134 ASN A O 1
ATOM 1040 N N . PHE A 1 135 ? -2.527 -8.716 -1.665 1.00 98.44 135 PHE A N 1
ATOM 1041 C CA . PHE A 1 135 ? -1.848 -9.872 -2.270 1.00 98.44 135 PHE A CA 1
ATOM 1042 C C . PHE A 1 135 ? -1.959 -9.870 -3.798 1.00 98.44 135 PHE A C 1
ATOM 1044 O O . PHE A 1 135 ? -0.962 -10.105 -4.482 1.00 98.44 135 PHE A O 1
ATOM 1051 N N . VAL A 1 136 ? -3.127 -9.521 -4.346 1.00 98.44 136 VAL A N 1
ATOM 1052 C CA . VAL A 1 136 ? -3.303 -9.362 -5.801 1.00 98.44 136 VAL A CA 1
ATOM 1053 C C . VAL A 1 136 ? -2.402 -8.246 -6.337 1.00 98.44 136 VAL A C 1
ATOM 1055 O O . VAL A 1 136 ? -1.688 -8.443 -7.320 1.00 98.44 136 VAL A O 1
ATOM 1058 N N . LEU A 1 137 ? -2.357 -7.096 -5.659 1.00 98.50 137 LEU A N 1
ATOM 1059 C CA . LEU A 1 137 ? -1.476 -5.987 -6.038 1.00 98.50 137 LEU A CA 1
ATOM 1060 C C . LEU A 1 137 ? 0.008 -6.357 -5.926 1.00 98.50 137 LEU A C 1
ATOM 1062 O O . LEU A 1 137 ? 0.804 -5.910 -6.751 1.00 98.50 137 LEU A O 1
ATOM 1066 N N . THR A 1 138 ? 0.382 -7.202 -4.964 1.00 98.75 138 THR A N 1
ATOM 1067 C CA . THR A 1 138 ? 1.733 -7.774 -4.869 1.00 98.75 138 THR A CA 1
ATOM 1068 C C . THR A 1 138 ? 2.054 -8.650 -6.078 1.00 98.75 138 THR A C 1
ATOM 1070 O O . THR A 1 138 ? 3.135 -8.520 -6.646 1.00 98.75 138 THR A O 1
ATOM 1073 N N . ALA A 1 139 ? 1.128 -9.510 -6.509 1.00 98.56 139 ALA A N 1
ATOM 1074 C CA . ALA A 1 139 ? 1.338 -10.370 -7.673 1.00 98.56 139 ALA A CA 1
ATOM 1075 C C . ALA A 1 139 ? 1.534 -9.552 -8.962 1.00 98.56 139 ALA A C 1
ATOM 1077 O O . ALA A 1 139 ? 2.444 -9.829 -9.743 1.00 98.56 139 ALA A O 1
ATOM 1078 N N . VAL A 1 140 ? 0.738 -8.494 -9.153 1.00 98.25 140 VAL A N 1
ATOM 1079 C CA . VAL A 1 140 ? 0.896 -7.576 -10.294 1.00 98.25 140 VAL A CA 1
ATOM 1080 C C . VAL A 1 140 ? 2.192 -6.759 -10.184 1.00 98.25 140 VAL A C 1
ATOM 1082 O O . VAL A 1 140 ? 2.887 -6.580 -11.183 1.00 98.25 140 VAL A O 1
ATOM 1085 N N . ALA A 1 141 ? 2.583 -6.327 -8.978 1.00 98.25 141 ALA A N 1
ATOM 1086 C CA . ALA A 1 141 ? 3.885 -5.696 -8.747 1.00 98.25 141 ALA A CA 1
ATOM 1087 C C . ALA A 1 141 ? 5.024 -6.633 -9.163 1.00 98.25 141 ALA A C 1
ATOM 1089 O O . ALA A 1 141 ? 5.920 -6.250 -9.904 1.00 98.25 141 ALA A O 1
ATOM 1090 N N . PHE A 1 142 ? 4.969 -7.890 -8.731 1.00 97.75 142 PHE A N 1
ATOM 1091 C CA . PHE A 1 142 ? 5.971 -8.893 -9.066 1.00 97.75 142 PHE A CA 1
ATOM 1092 C C . PHE A 1 142 ? 6.051 -9.145 -10.576 1.00 97.75 142 PHE A C 1
ATOM 1094 O O . PHE A 1 142 ? 7.147 -9.238 -11.131 1.00 97.75 142 PHE A O 1
ATOM 1101 N N . PHE A 1 143 ? 4.904 -9.158 -11.261 1.00 96.25 143 PHE A N 1
ATOM 1102 C CA . PHE A 1 143 ? 4.856 -9.193 -12.719 1.00 96.25 143 PHE A CA 1
ATOM 1103 C C . PHE A 1 143 ? 5.611 -8.010 -13.345 1.00 96.25 143 PHE A C 1
ATOM 1105 O O . PHE A 1 143 ? 6.495 -8.239 -14.170 1.00 96.25 143 PHE A O 1
ATOM 1112 N N . PHE A 1 144 ? 5.344 -6.770 -12.917 1.00 95.19 144 PHE A N 1
ATOM 1113 C CA . PHE A 1 144 ? 6.077 -5.595 -13.404 1.00 95.19 144 PHE A CA 1
ATOM 1114 C C . PHE A 1 144 ? 7.565 -5.636 -13.052 1.00 95.19 144 PHE A C 1
ATOM 1116 O O . PHE A 1 144 ? 8.393 -5.247 -13.873 1.00 95.19 144 PHE A O 1
ATOM 1123 N N . ALA A 1 145 ? 7.927 -6.135 -11.869 1.00 93.94 145 ALA A N 1
ATOM 1124 C CA . ALA A 1 145 ? 9.318 -6.272 -11.456 1.00 93.94 145 ALA A CA 1
ATOM 1125 C C . ALA A 1 145 ? 10.089 -7.199 -12.407 1.00 93.94 145 ALA A C 1
ATOM 1127 O O . ALA A 1 145 ? 11.194 -6.856 -12.815 1.00 93.94 145 ALA A O 1
ATOM 1128 N N . ILE A 1 146 ? 9.498 -8.321 -12.831 1.00 90.94 146 ILE A N 1
ATOM 1129 C CA . ILE A 1 146 ? 10.142 -9.276 -13.748 1.00 90.94 146 ILE A CA 1
ATOM 1130 C C . ILE A 1 146 ? 10.072 -8.809 -15.203 1.00 90.94 146 IL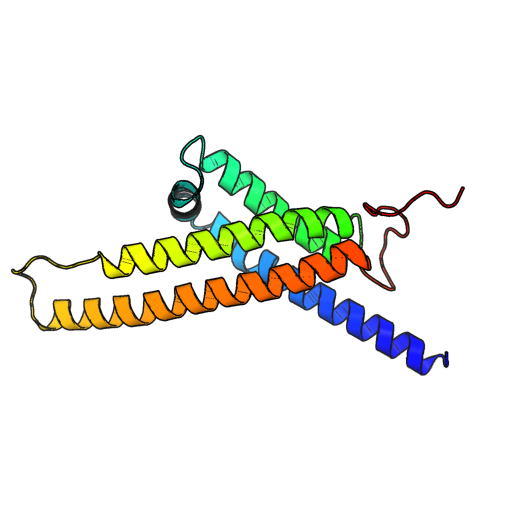E A C 1
ATOM 1132 O O . ILE A 1 146 ? 11.082 -8.810 -15.903 1.00 90.94 146 ILE A O 1
ATOM 1136 N N . LYS A 1 147 ? 8.878 -8.459 -15.688 1.00 89.81 147 LYS A N 1
ATOM 1137 C CA . LYS A 1 147 ? 8.623 -8.214 -17.117 1.00 89.81 147 LYS A CA 1
ATOM 1138 C C . LYS A 1 147 ? 8.886 -6.776 -17.552 1.00 89.81 147 LYS A C 1
ATOM 1140 O O . LYS A 1 147 ? 8.924 -6.510 -18.750 1.00 89.81 147 LYS A O 1
ATOM 1145 N N . GLY A 1 148 ? 9.070 -5.861 -16.606 1.00 89.25 148 GLY A N 1
ATOM 1146 C CA . GLY A 1 148 ? 9.046 -4.432 -16.884 1.00 89.25 148 GLY A CA 1
ATOM 1147 C C . GLY A 1 148 ? 7.623 -3.931 -17.125 1.00 89.25 148 GLY A C 1
ATOM 1148 O O . GLY A 1 148 ? 6.645 -4.619 -16.847 1.00 89.25 148 GLY A O 1
ATOM 1149 N N . THR A 1 149 ? 7.506 -2.707 -17.633 1.00 89.44 149 THR A N 1
ATOM 1150 C CA . THR A 1 149 ? 6.231 -1.980 -17.789 1.00 89.44 149 THR A CA 1
ATOM 1151 C C . THR A 1 149 ? 5.623 -2.065 -19.191 1.00 89.44 149 THR A C 1
ATOM 1153 O O . THR A 1 149 ? 4.628 -1.398 -19.470 1.00 89.44 149 THR A O 1
ATOM 1156 N N . GLY A 1 150 ? 6.195 -2.905 -20.057 1.00 86.31 150 GLY A N 1
ATOM 1157 C CA . GLY A 1 150 ? 5.673 -3.188 -21.391 1.00 86.31 150 GLY A CA 1
ATOM 1158 C C . GLY A 1 150 ? 5.865 -2.060 -22.417 1.00 86.31 150 GLY A C 1
ATOM 1159 O O . GLY A 1 150 ? 6.613 -1.105 -22.175 1.00 86.31 150 GLY A O 1
ATOM 1160 N N . PRO A 1 151 ? 5.211 -2.173 -23.587 1.00 82.88 151 PRO A N 1
ATOM 1161 C CA . PRO A 1 151 ? 5.284 -1.197 -24.674 1.00 82.88 151 PRO A CA 1
ATOM 1162 C C . PRO A 1 151 ? 4.852 0.216 -24.255 1.00 82.88 151 PRO A C 1
ATOM 1164 O O . PRO A 1 151 ? 4.105 0.396 -23.293 1.00 82.88 151 PRO A O 1
ATOM 1167 N N . LEU A 1 152 ? 5.290 1.236 -25.002 1.00 79.31 152 LEU A N 1
ATOM 1168 C CA . LEU A 1 152 ? 4.998 2.655 -24.717 1.00 79.31 152 LEU A CA 1
ATOM 1169 C C . LEU A 1 152 ? 5.500 3.122 -23.334 1.00 79.31 152 LEU A C 1
ATOM 1171 O O . LEU A 1 152 ? 4.949 4.046 -22.738 1.00 79.31 152 LEU A O 1
ATOM 1175 N N . SER A 1 153 ? 6.516 2.454 -22.790 1.00 80.75 153 SER A N 1
ATOM 1176 C CA . SER A 1 153 ? 7.246 2.926 -21.612 1.00 80.75 153 SER A CA 1
ATOM 1177 C C . SER A 1 153 ? 8.194 4.054 -22.018 1.00 80.75 153 SER A C 1
ATOM 1179 O O . SER A 1 153 ? 8.921 3.916 -23.000 1.00 80.75 153 SER A O 1
ATOM 1181 N N . LEU A 1 154 ? 8.209 5.157 -21.265 1.00 79.06 154 LEU A N 1
ATOM 1182 C CA . LEU A 1 154 ? 9.044 6.325 -21.580 1.00 79.06 154 LEU A CA 1
ATOM 1183 C C . LEU A 1 154 ? 10.537 6.116 -21.252 1.00 79.06 154 LEU A C 1
ATOM 1185 O O . LEU A 1 154 ? 11.367 6.905 -21.693 1.00 79.06 154 LEU A O 1
ATOM 1189 N N . GLY A 1 155 ? 10.895 5.064 -20.506 1.00 67.31 155 GLY A N 1
ATOM 1190 C CA . GLY A 1 155 ? 12.278 4.735 -20.152 1.00 67.31 155 GLY A CA 1
ATOM 1191 C C . GLY A 1 155 ? 12.632 3.273 -20.417 1.00 67.31 155 GLY A C 1
ATOM 1192 O O . GLY A 1 155 ? 12.758 2.488 -19.476 1.00 67.31 155 GLY A O 1
ATOM 1193 N N . ALA A 1 156 ? 12.810 2.891 -21.685 1.00 55.62 156 ALA A N 1
ATOM 1194 C CA . ALA A 1 156 ? 13.365 1.581 -22.030 1.00 55.62 156 ALA A CA 1
ATOM 1195 C C . ALA A 1 156 ? 14.819 1.481 -21.516 1.00 55.62 156 ALA A C 1
ATOM 1197 O O . ALA A 1 156 ? 15.657 2.295 -21.886 1.00 55.62 156 ALA A O 1
ATOM 1198 N N . GLY A 1 157 ? 15.113 0.514 -20.637 1.00 54.81 157 GLY A N 1
ATOM 1199 C CA . GLY A 1 157 ? 16.462 0.282 -20.086 1.00 54.81 157 GLY A CA 1
ATOM 1200 C C . GLY A 1 157 ? 16.742 0.850 -18.685 1.00 54.81 157 GLY A C 1
ATOM 1201 O O . GLY A 1 157 ? 17.830 0.643 -18.161 1.00 54.81 157 GLY A O 1
ATOM 1202 N N . LEU A 1 158 ? 15.775 1.512 -18.036 1.00 62.09 158 LEU A N 1
ATOM 1203 C CA . LEU A 1 158 ? 15.913 2.055 -16.668 1.00 62.09 158 LEU A CA 1
ATOM 1204 C C . LEU A 1 158 ? 15.399 1.099 -15.573 1.00 62.09 158 LEU A C 1
ATOM 1206 O O . LEU A 1 158 ? 14.855 1.516 -14.549 1.00 62.09 158 LEU A O 1
ATOM 1210 N N . GLY A 1 159 ? 15.493 -0.200 -15.820 1.00 58.78 159 GLY A N 1
ATOM 1211 C CA . GLY A 1 159 ? 14.950 -1.260 -14.980 1.00 58.78 159 GLY A CA 1
ATOM 1212 C C . GLY A 1 159 ? 15.992 -1.992 -14.122 1.00 58.78 159 GLY A C 1
ATOM 1213 O O . GLY A 1 159 ? 17.182 -1.987 -14.432 1.00 58.78 159 GLY A O 1
ATOM 1214 N N . VAL A 1 160 ? 15.540 -2.662 -13.058 1.00 57.31 160 VAL A N 1
ATOM 1215 C CA . VAL A 1 160 ? 16.379 -3.384 -12.075 1.00 57.31 160 VAL A CA 1
ATOM 1216 C C . VAL A 1 160 ? 17.156 -4.535 -12.720 1.00 57.31 160 VAL A C 1
ATOM 1218 O O . VAL A 1 160 ? 18.284 -4.818 -12.330 1.00 57.31 160 VAL A O 1
ATOM 1221 N N . PHE A 1 161 ? 16.554 -5.189 -13.716 1.00 60.66 161 PHE A N 1
ATOM 1222 C CA . PHE A 1 161 ? 17.144 -6.328 -14.424 1.00 60.66 161 PHE A CA 1
ATOM 1223 C C . PHE A 1 161 ? 17.653 -5.959 -15.820 1.00 60.66 161 PHE A C 1
ATOM 1225 O O . PHE A 1 161 ? 17.958 -6.848 -16.615 1.00 60.66 161 PHE A O 1
ATOM 1232 N N . SER A 1 162 ? 17.752 -4.662 -16.131 1.00 56.03 162 SER A N 1
ATOM 1233 C CA . SER A 1 162 ? 18.404 -4.194 -17.360 1.00 56.03 162 SER A CA 1
ATOM 1234 C C . SER A 1 162 ? 19.908 -4.369 -17.194 1.00 56.03 162 SER A C 1
ATOM 1236 O O . SER A 1 162 ? 20.633 -3.456 -16.809 1.00 56.03 162 SER A O 1
ATOM 1238 N N . VAL A 1 163 ? 20.384 -5.586 -17.437 1.00 46.91 163 VAL A N 1
ATOM 1239 C CA . VAL A 1 163 ? 21.800 -5.813 -17.700 1.00 46.91 163 VAL A CA 1
ATOM 1240 C C . VAL A 1 163 ? 22.078 -5.159 -19.048 1.00 46.91 163 VAL A C 1
ATOM 1242 O O . VAL A 1 163 ? 21.385 -5.446 -20.023 1.00 46.91 163 VAL A O 1
ATOM 1245 N N . GLY A 1 164 ? 23.014 -4.209 -19.056 1.00 45.03 164 GLY A N 1
ATOM 1246 C CA . GLY A 1 164 ? 23.302 -3.350 -20.195 1.00 45.03 164 GLY A CA 1
ATOM 1247 C C . GLY A 1 164 ? 23.424 -4.131 -21.498 1.00 45.03 164 GLY A C 1
ATOM 1248 O O . GLY A 1 164 ? 24.254 -5.028 -21.623 1.00 45.03 164 GLY A O 1
ATOM 1249 N N . VAL A 1 165 ? 22.616 -3.746 -22.479 1.00 38.31 165 VAL A N 1
ATOM 1250 C CA . VAL A 1 165 ? 23.039 -3.876 -23.868 1.00 38.31 165 VAL A CA 1
ATOM 1251 C C . VAL A 1 165 ? 23.956 -2.677 -24.098 1.00 38.31 165 VAL A C 1
ATOM 1253 O O . VAL A 1 165 ? 23.476 -1.569 -24.334 1.00 38.31 165 VAL A O 1
ATOM 1256 N N . LEU A 1 166 ? 25.255 -2.885 -23.861 1.00 36.59 166 LEU A N 1
ATOM 1257 C CA . LEU A 1 166 ? 26.304 -2.083 -24.493 1.00 36.59 166 LEU A CA 1
ATOM 1258 C C . LEU A 1 166 ? 26.323 -2.402 -25.990 1.00 36.59 166 LEU A C 1
ATOM 1260 O O . LEU A 1 166 ? 26.149 -3.598 -26.324 1.00 36.59 166 LEU A O 1
#

Secondary structure (DSSP, 8-state):
--HHHHHHHHHHHHHHHHHHHHHHHHHHHHHHHTHHHHHHHHHTT--S-HHHHHHHHHHIIIIIHHHHHHTSSHHHHHHHHHHHHHHHHHHHHHHHHHHTT----TTS-HHHHHHHHHHHHHHHHHHHHHHHHHHHHHHHHHHHHHH-S-TT-S-TT-STT-----

pLDDT: mean 90.63, std 12.84, range [36.59, 98.75]